Protein AF-A0A0L0UQY8-F1 (afdb_monomer_lite)

Secondary structure (DSSP, 8-state):
---STTSSSSS----------EEETTTTEEEEE--TTEEEEEEEE-TTSSEEEEEEPEE-STTS-EEEE-TTPEEEEEETTTTTTHHHHS-EEEESSS-TTEEET--

Radius of gyration: 18.21 Å; chains: 1; bounding box: 32×57×53 Å

Sequence (107 aa):
MLRFCRLIALVLLMTSWVAADTYDPKTRTTYFGCHKNVDAVCSDPESTGKLQTLRWAIRLHPGKRDYACPSATHPQCCDKGRYQDIDKVGGVIVKSGAVQYCHAGGQ

Organism: NCBI:txid1165861

pLDDT: mean 84.05, std 16.91, range [44.25, 97.38]

Foldseek 3Di:
DPPPPPPPPPPPPPPPPQPFWDADPVQRKTKAFADPQWFKWWWAADPVQFKIKIAGFDDPDPPGRITMDTPNTWIKTAHPPPPCCCVVVVIDMDTHDDDPRIDTGHD

Structure (mmCIF, N/CA/C/O backbone):
data_AF-A0A0L0UQY8-F1
#
_entry.id   AF-A0A0L0UQY8-F1
#
loop_
_atom_site.group_PDB
_atom_site.id
_atom_site.type_symbol
_atom_site.label_atom_id
_atom_site.label_alt_id
_atom_site.label_comp_id
_atom_site.label_asym_id
_atom_site.label_entity_id
_atom_site.label_seq_id
_atom_site.pdbx_PDB_ins_code
_atom_site.Cartn_x
_atom_site.Cartn_y
_atom_site.Cartn_z
_atom_site.occupancy
_atom_site.B_iso_or_equiv
_atom_site.auth_seq_id
_atom_site.auth_comp_id
_atom_site.auth_asym_id
_atom_site.auth_atom_id
_atom_site.pdbx_PDB_model_num
ATOM 1 N N . MET A 1 1 ? 7.884 -45.196 39.101 1.00 51.16 1 MET A N 1
ATOM 2 C CA . MET A 1 1 ? 8.416 -44.658 37.830 1.00 51.16 1 MET A CA 1
ATOM 3 C C . MET A 1 1 ? 7.290 -43.954 37.090 1.00 51.16 1 M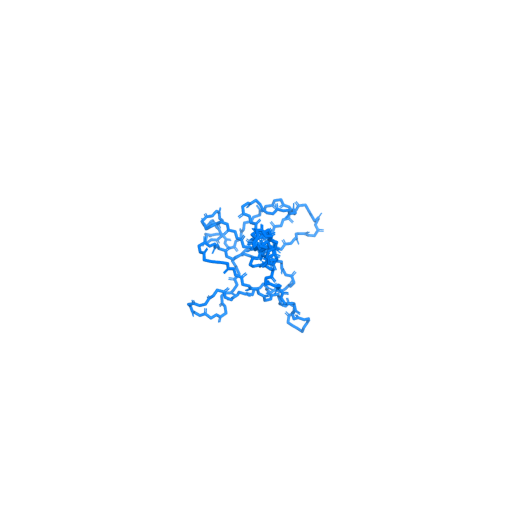ET A C 1
ATOM 5 O O . MET A 1 1 ? 6.450 -44.668 36.586 1.00 51.16 1 MET A O 1
ATOM 9 N N . LEU A 1 2 ? 7.196 -42.615 37.106 1.00 50.34 2 LEU A N 1
ATOM 10 C CA . LEU A 1 2 ? 6.346 -41.810 36.186 1.00 50.34 2 LEU A CA 1
ATOM 11 C C . LEU A 1 2 ? 6.488 -40.293 36.467 1.00 50.34 2 LEU A C 1
ATOM 13 O O . LEU A 1 2 ? 5.534 -39.529 36.390 1.00 50.34 2 LEU A O 1
ATOM 17 N N . ARG A 1 3 ? 7.692 -39.832 36.843 1.00 53.66 3 ARG A N 1
ATOM 18 C CA . ARG A 1 3 ? 7.969 -38.412 37.161 1.00 53.66 3 ARG A CA 1
ATOM 19 C C . ARG A 1 3 ? 8.717 -37.646 36.059 1.00 53.66 3 ARG A C 1
ATOM 21 O O . ARG A 1 3 ? 9.115 -36.514 36.291 1.00 53.66 3 ARG A O 1
ATOM 28 N N . PHE A 1 4 ? 8.870 -38.220 34.864 1.00 51.09 4 PHE A N 1
ATOM 29 C CA . PHE A 1 4 ? 9.647 -37.605 33.775 1.00 51.09 4 PHE A CA 1
ATOM 30 C C . PHE A 1 4 ? 8.817 -37.031 32.613 1.00 51.09 4 PHE A C 1
ATOM 32 O O . PHE A 1 4 ? 9.372 -36.383 31.735 1.00 51.09 4 PHE A O 1
ATOM 39 N N . CYS A 1 5 ? 7.489 -37.162 32.619 1.00 52.69 5 CYS A N 1
ATOM 40 C CA . CYS A 1 5 ? 6.652 -36.733 31.488 1.00 52.69 5 CYS A CA 1
ATOM 41 C C . CYS A 1 5 ? 6.050 -35.323 31.646 1.00 52.69 5 CYS A C 1
ATOM 43 O O . CYS A 1 5 ? 4.908 -35.103 31.256 1.00 52.69 5 CYS A O 1
ATOM 45 N N . ARG A 1 6 ? 6.760 -34.361 32.255 1.00 51.97 6 ARG A N 1
ATOM 46 C CA . ARG A 1 6 ? 6.273 -32.965 32.373 1.00 51.97 6 ARG A CA 1
ATOM 47 C C . ARG A 1 6 ? 7.132 -31.912 31.668 1.00 51.97 6 ARG A C 1
ATOM 49 O O . ARG A 1 6 ? 6.801 -30.737 31.737 1.00 51.97 6 ARG A O 1
ATOM 56 N N . LEU A 1 7 ? 8.185 -32.311 30.952 1.00 51.34 7 LEU A N 1
ATOM 57 C CA . LEU A 1 7 ? 9.122 -31.370 30.315 1.00 51.34 7 LEU A CA 1
ATOM 58 C C . LEU A 1 7 ? 8.974 -31.233 28.788 1.00 51.34 7 LEU A C 1
ATOM 60 O O . LEU A 1 7 ? 9.751 -30.514 28.176 1.00 51.34 7 LEU A O 1
ATOM 64 N N . ILE A 1 8 ? 7.964 -31.852 28.161 1.00 53.25 8 ILE A N 1
ATOM 65 C CA . ILE A 1 8 ? 7.744 -31.772 26.696 1.00 53.25 8 ILE A CA 1
ATOM 66 C C . ILE A 1 8 ? 6.603 -30.793 26.335 1.00 53.25 8 ILE A C 1
ATOM 68 O O . ILE A 1 8 ? 6.146 -30.729 25.204 1.00 53.25 8 ILE A O 1
ATOM 72 N N . ALA A 1 9 ? 6.135 -29.971 27.277 1.00 50.38 9 ALA A N 1
ATOM 73 C CA . ALA A 1 9 ? 5.098 -28.967 27.001 1.00 50.38 9 ALA A CA 1
ATOM 74 C 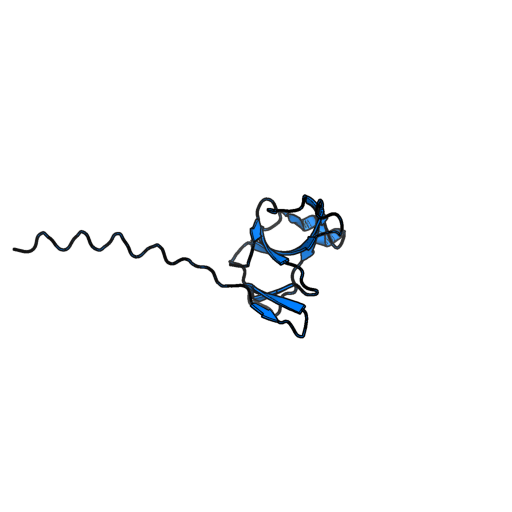C . ALA A 1 9 ? 5.658 -27.591 26.574 1.00 50.38 9 ALA A C 1
ATOM 76 O O . ALA A 1 9 ? 4.893 -26.642 26.444 1.00 50.38 9 ALA A O 1
ATOM 77 N N . LEU A 1 10 ? 6.978 -27.460 26.380 1.00 50.31 10 LEU A N 1
ATOM 78 C CA . LEU A 1 10 ? 7.662 -26.159 26.307 1.00 50.31 10 LEU A CA 1
ATOM 79 C C . LEU A 1 10 ? 8.315 -25.814 24.953 1.00 50.31 10 LEU A C 1
ATOM 81 O O . LEU A 1 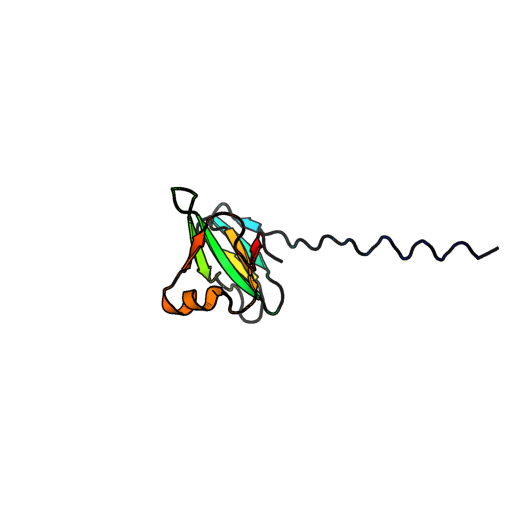10 ? 9.017 -24.815 24.880 1.00 50.31 10 LEU A O 1
ATOM 85 N N . VAL A 1 11 ? 8.095 -26.582 23.874 1.00 54.00 11 VAL A N 1
ATOM 86 C CA . VAL A 1 11 ? 8.826 -26.359 22.596 1.00 54.00 11 VAL A CA 1
ATOM 87 C C . VAL A 1 11 ? 7.927 -26.168 21.358 1.00 54.00 11 VAL A C 1
ATOM 89 O O . VAL A 1 11 ? 8.428 -25.869 20.282 1.00 54.00 11 VAL A O 1
ATOM 92 N N 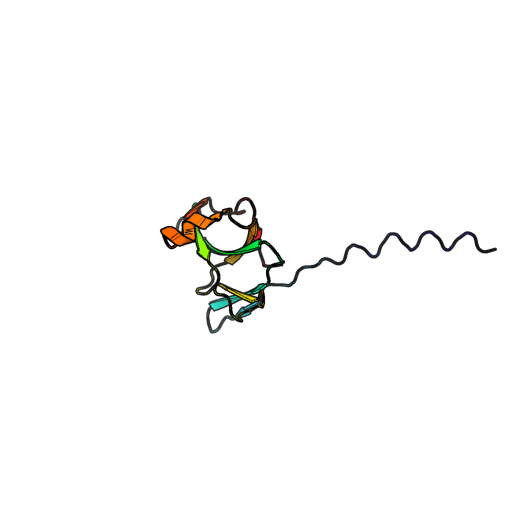. LEU A 1 12 ? 6.595 -26.255 21.465 1.00 50.09 12 LEU A N 1
ATOM 93 C CA . LEU A 1 12 ? 5.709 -26.198 20.282 1.00 50.09 12 LEU A CA 1
ATOM 94 C C . LEU A 1 12 ? 5.049 -24.835 19.988 1.00 50.09 12 LEU A C 1
ATOM 96 O O . LEU A 1 12 ? 4.217 -24.757 19.093 1.00 50.09 12 LEU A O 1
ATOM 100 N N . LEU A 1 13 ? 5.421 -23.748 20.672 1.00 49.62 13 LEU A N 1
ATOM 101 C CA . LEU A 1 13 ? 4.842 -22.408 20.433 1.00 49.62 13 LEU A CA 1
ATOM 102 C C . LEU A 1 13 ? 5.751 -21.474 19.616 1.00 49.62 13 LEU A C 1
ATOM 104 O O . LEU A 1 13 ? 5.723 -20.262 19.789 1.00 49.62 13 LEU A O 1
ATOM 108 N N . MET A 1 14 ? 6.539 -22.037 18.701 1.00 47.00 14 MET A N 1
ATOM 109 C CA . MET A 1 14 ? 7.247 -21.280 17.663 1.00 47.00 14 MET A CA 1
ATOM 110 C C . MET A 1 14 ? 6.716 -21.693 16.289 1.00 47.00 14 MET A C 1
ATOM 112 O O . MET A 1 14 ? 7.482 -22.033 15.392 1.00 47.00 14 MET A O 1
ATOM 116 N N . THR A 1 15 ? 5.392 -21.719 16.109 1.00 46.41 15 THR A N 1
ATOM 117 C CA . THR A 1 15 ? 4.842 -21.696 14.752 1.00 46.41 15 THR A CA 1
ATOM 118 C C . THR A 1 15 ? 5.078 -20.291 14.219 1.00 46.41 15 THR A C 1
ATOM 120 O O . THR A 1 15 ? 4.318 -19.370 14.513 1.00 46.41 15 THR A O 1
ATOM 123 N N . SER A 1 16 ? 6.186 -20.130 13.504 1.00 44.25 16 SER A N 1
ATOM 124 C CA . SER A 1 16 ? 6.479 -19.020 12.608 1.00 44.25 16 SER A CA 1
ATOM 125 C C . SER A 1 16 ? 5.295 -18.845 11.660 1.00 44.25 16 SER A C 1
ATOM 127 O O . SER A 1 16 ? 5.164 -19.516 10.639 1.00 44.25 16 SER A O 1
ATOM 129 N N . TRP A 1 17 ? 4.377 -17.980 12.073 1.00 45.53 17 TRP A N 1
ATOM 130 C CA . TRP A 1 17 ? 3.161 -17.645 11.357 1.00 45.53 17 TRP A CA 1
ATOM 131 C C . TRP A 1 17 ? 3.526 -16.593 10.315 1.00 45.53 17 TRP A C 1
ATOM 133 O O . TRP A 1 17 ? 3.349 -15.408 10.536 1.00 45.53 17 TRP A O 1
ATOM 143 N N . VAL A 1 18 ? 4.120 -17.036 9.209 1.00 48.03 18 VAL A N 1
ATOM 144 C CA . VAL A 1 18 ? 4.364 -16.193 8.036 1.00 48.03 18 VAL A CA 1
ATOM 145 C C . VAL A 1 18 ? 3.403 -16.687 6.968 1.00 48.03 18 VAL A C 1
ATOM 147 O O . VAL A 1 18 ? 3.666 -17.705 6.325 1.00 48.03 18 VAL A O 1
ATOM 150 N N . ALA A 1 19 ? 2.251 -16.033 6.804 1.00 53.91 19 ALA A N 1
ATOM 151 C CA . ALA A 1 19 ? 1.499 -16.242 5.572 1.00 53.91 19 ALA A CA 1
ATOM 152 C C . ALA A 1 19 ? 2.197 -15.425 4.492 1.00 53.91 19 ALA A C 1
ATOM 154 O O . ALA A 1 19 ? 2.021 -14.215 4.409 1.00 53.91 19 ALA A O 1
ATOM 155 N N . ALA A 1 20 ? 3.036 -16.117 3.725 1.00 61.94 20 ALA A N 1
ATOM 156 C CA . ALA A 1 20 ? 3.860 -15.525 2.690 1.00 61.94 20 ALA A CA 1
ATOM 157 C C . ALA A 1 20 ? 3.005 -14.756 1.677 1.00 61.94 20 ALA A C 1
ATOM 159 O O . ALA A 1 20 ? 1.999 -15.259 1.164 1.00 61.94 20 ALA A O 1
ATOM 160 N N . ASP A 1 21 ? 3.436 -13.541 1.370 1.00 80.25 21 ASP A N 1
ATOM 161 C CA . ASP A 1 21 ? 3.001 -12.838 0.185 1.00 80.25 21 ASP A CA 1
ATOM 162 C C . ASP A 1 21 ? 3.346 -13.649 -1.075 1.00 80.25 21 ASP A C 1
ATOM 164 O O . ASP A 1 21 ? 4.340 -14.371 -1.155 1.00 80.25 21 ASP A O 1
ATOM 168 N N . THR A 1 22 ? 2.471 -13.588 -2.075 1.00 88.38 22 THR A N 1
ATOM 169 C CA . THR A 1 22 ? 2.636 -14.320 -3.334 1.00 88.38 22 THR A CA 1
ATOM 170 C C . THR A 1 22 ? 2.712 -13.332 -4.484 1.00 88.38 22 THR A C 1
ATOM 172 O O . THR A 1 22 ? 1.743 -12.629 -4.769 1.00 88.38 22 THR A O 1
ATOM 175 N N . TYR A 1 23 ? 3.859 -13.282 -5.158 1.00 91.44 23 TYR A N 1
ATOM 176 C CA . TYR A 1 23 ? 4.068 -12.418 -6.316 1.00 91.44 23 TYR A CA 1
ATOM 177 C C . TYR A 1 23 ? 3.663 -13.115 -7.621 1.00 91.44 23 TYR A C 1
ATOM 179 O O . TYR A 1 23 ? 4.212 -14.163 -7.965 1.00 91.44 23 TYR A O 1
ATOM 187 N N . ASP A 1 24 ? 2.739 -12.514 -8.372 1.00 92.25 24 ASP A N 1
ATOM 188 C CA . ASP A 1 24 ? 2.415 -12.910 -9.743 1.00 92.25 24 ASP A CA 1
ATOM 189 C C . ASP A 1 24 ? 3.270 -12.105 -10.742 1.00 92.25 24 ASP A C 1
ATOM 191 O O . ASP A 1 24 ? 3.057 -10.897 -10.909 1.00 92.25 24 ASP A O 1
ATOM 195 N N . PRO A 1 25 ? 4.216 -12.746 -11.457 1.00 92.00 25 PRO A N 1
ATOM 196 C CA . PRO A 1 25 ? 5.072 -12.061 -12.417 1.00 92.00 25 PRO A CA 1
ATOM 197 C C . PRO A 1 25 ? 4.335 -11.595 -13.681 1.00 92.00 25 PRO A C 1
ATOM 199 O O . PRO A 1 25 ? 4.830 -10.690 -14.351 1.00 92.00 25 PRO A O 1
ATOM 202 N N . LYS A 1 26 ? 3.173 -12.172 -14.027 1.00 93.44 26 LYS A N 1
ATOM 203 C CA . LYS A 1 26 ? 2.416 -11.789 -15.232 1.00 93.44 26 LYS A CA 1
ATOM 204 C C . LYS A 1 26 ? 1.740 -10.438 -15.056 1.00 93.44 26 LYS A C 1
ATOM 206 O O . LYS A 1 26 ? 1.780 -9.609 -15.959 1.00 93.44 26 LYS A O 1
ATOM 211 N N . THR A 1 27 ? 1.126 -10.221 -13.897 1.00 92.06 27 THR A N 1
ATOM 212 C CA . THR A 1 27 ? 0.428 -8.968 -13.575 1.00 92.06 27 THR A CA 1
ATOM 213 C C . THR A 1 27 ? 1.289 -8.006 -12.765 1.00 92.06 27 THR A C 1
ATOM 215 O O . THR A 1 27 ? 0.897 -6.858 -12.569 1.00 92.06 27 THR A O 1
ATOM 218 N N . ARG A 1 28 ? 2.461 -8.461 -12.297 1.00 93.69 28 ARG A N 1
ATOM 219 C CA . ARG A 1 28 ? 3.327 -7.748 -11.350 1.00 93.69 28 ARG A CA 1
ATOM 220 C C . ARG A 1 28 ? 2.571 -7.371 -10.076 1.00 93.69 28 ARG A C 1
ATOM 222 O O . ARG A 1 28 ? 2.693 -6.247 -9.589 1.00 93.69 28 ARG A O 1
ATOM 229 N N . THR A 1 29 ? 1.770 -8.299 -9.560 1.00 94.94 29 THR A N 1
ATOM 230 C CA . THR A 1 29 ? 0.922 -8.077 -8.383 1.00 94.94 29 THR A CA 1
ATOM 231 C C . THR A 1 29 ? 1.384 -8.952 -7.237 1.00 94.94 29 THR A C 1
ATOM 233 O O . THR A 1 29 ? 1.517 -10.160 -7.397 1.00 94.94 29 THR A O 1
ATOM 236 N N . THR A 1 30 ? 1.569 -8.352 -6.069 1.00 94.12 30 THR A N 1
ATOM 237 C CA . THR A 1 30 ? 1.806 -9.084 -4.828 1.00 94.12 30 THR A CA 1
ATOM 238 C C . THR A 1 30 ? 0.487 -9.266 -4.092 1.00 94.12 30 THR A C 1
ATOM 240 O O . THR A 1 30 ? -0.177 -8.290 -3.742 1.00 94.12 30 THR A O 1
ATOM 243 N N . TYR A 1 31 ? 0.100 -10.514 -3.862 1.00 93.31 31 TYR A N 1
ATOM 244 C CA . TYR A 1 31 ? -1.084 -10.896 -3.104 1.00 93.31 31 TYR A CA 1
ATOM 245 C C . TYR A 1 31 ? -0.702 -11.215 -1.666 1.00 93.31 31 TYR A C 1
ATOM 247 O O . TYR A 1 31 ? 0.268 -11.930 -1.433 1.00 93.31 31 TYR A O 1
ATOM 255 N N . PHE A 1 32 ? -1.453 -10.697 -0.700 1.00 93.50 32 PHE A N 1
ATOM 256 C CA . PHE A 1 32 ? -1.125 -10.857 0.713 1.00 93.50 32 PHE A CA 1
ATOM 257 C C . PHE A 1 32 ? -2.365 -10.789 1.599 1.00 93.50 32 PHE A C 1
ATOM 259 O O . PHE A 1 32 ? -3.422 -10.305 1.194 1.00 93.50 32 PHE A O 1
ATOM 266 N N . GLY A 1 33 ? -2.231 -11.276 2.829 1.00 92.88 33 GLY A N 1
ATOM 267 C CA . GLY A 1 33 ? -3.244 -11.119 3.865 1.00 92.88 33 GLY A CA 1
ATOM 268 C C . GLY A 1 33 ? -2.771 -10.178 4.962 1.00 92.88 33 GLY A C 1
ATOM 269 O O . GLY A 1 33 ? -1.576 -10.021 5.162 1.00 92.88 33 GLY A O 1
ATOM 270 N N . CYS A 1 34 ? -3.699 -9.601 5.719 1.00 91.00 34 CYS A N 1
ATOM 271 C CA . CYS A 1 34 ? -3.371 -8.966 6.996 1.00 91.00 34 CYS A CA 1
ATOM 272 C C . CYS A 1 34 ? -4.302 -9.459 8.106 1.00 91.00 34 CYS A C 1
ATOM 274 O O . CYS A 1 34 ? -5.454 -9.834 7.857 1.00 91.00 34 CYS A O 1
ATOM 276 N N . HIS A 1 35 ? -3.829 -9.407 9.351 1.00 88.25 35 HIS A N 1
ATOM 277 C CA . HIS A 1 35 ? -4.623 -9.769 10.521 1.00 88.25 35 HIS A CA 1
ATOM 278 C C . HIS A 1 35 ? -5.857 -8.869 10.733 1.00 88.25 35 HIS A C 1
ATOM 280 O O . HIS A 1 35 ? -6.161 -7.921 9.996 1.00 88.25 35 HIS A O 1
ATOM 286 N N . LYS A 1 36 ? -6.649 -9.196 11.760 1.00 86.31 36 LYS A N 1
ATOM 287 C CA . LYS A 1 36 ? -7.735 -8.308 12.177 1.00 86.31 36 LYS A CA 1
ATOM 288 C C . LYS A 1 36 ? -7.185 -6.999 12.743 1.00 86.31 36 LYS A C 1
ATOM 290 O O . LYS A 1 36 ? -6.150 -7.000 13.390 1.00 86.31 36 LYS A O 1
ATOM 295 N N . ASN A 1 37 ? -7.939 -5.916 12.557 1.00 86.75 37 ASN A N 1
ATOM 296 C CA . ASN A 1 37 ? -7.654 -4.593 13.131 1.00 86.75 37 ASN A CA 1
ATOM 297 C C . ASN A 1 37 ? -6.319 -3.953 12.715 1.00 86.75 37 ASN A C 1
ATOM 299 O O . ASN A 1 37 ? -5.796 -3.124 13.450 1.00 86.75 37 ASN A O 1
ATOM 303 N N . VAL A 1 38 ? -5.823 -4.292 11.530 1.00 91.50 38 VAL A N 1
ATOM 304 C CA . VAL A 1 38 ? -4.743 -3.571 10.849 1.00 91.50 38 VAL A CA 1
ATOM 305 C C . VAL A 1 38 ? -5.257 -3.073 9.501 1.00 91.50 38 VAL A C 1
ATOM 307 O O . VAL A 1 38 ? -6.221 -3.636 8.959 1.00 91.50 38 VAL A O 1
ATOM 310 N N . ASP A 1 39 ? -4.614 -2.040 8.977 1.00 94.44 39 ASP A N 1
ATOM 311 C CA . ASP A 1 39 ? -4.851 -1.538 7.633 1.00 94.44 39 ASP A CA 1
ATOM 312 C C . ASP A 1 39 ? -3.783 -2.080 6.677 1.00 94.44 39 ASP A C 1
ATOM 314 O O . ASP A 1 39 ? -2.610 -2.193 7.028 1.00 94.44 39 ASP A O 1
ATOM 318 N N . ALA A 1 40 ? -4.198 -2.439 5.465 1.00 95.25 40 ALA A N 1
ATOM 319 C CA . ALA A 1 40 ? -3.306 -2.964 4.439 1.00 95.25 40 ALA A CA 1
ATOM 320 C C . ALA A 1 40 ? -2.911 -1.838 3.480 1.00 95.25 40 ALA A C 1
ATOM 322 O O . ALA A 1 40 ? -3.779 -1.238 2.839 1.00 95.25 40 ALA A O 1
ATOM 323 N N . VAL A 1 41 ? -1.612 -1.565 3.368 1.00 96.06 41 VAL A N 1
ATOM 324 C CA . VAL A 1 41 ? -1.058 -0.563 2.450 1.00 96.06 41 VAL A CA 1
ATOM 325 C C . VAL A 1 41 ? -0.005 -1.183 1.539 1.00 96.06 41 VAL A C 1
ATOM 327 O O . VAL A 1 41 ? 0.560 -2.235 1.826 1.00 96.06 41 VAL A O 1
ATOM 330 N N . CYS A 1 42 ? 0.246 -0.512 0.426 1.00 95.88 42 CYS A N 1
ATOM 331 C CA . CYS A 1 42 ? 1.308 -0.808 -0.513 1.00 95.88 42 CYS A CA 1
ATOM 332 C C . CYS A 1 42 ? 2.332 0.316 -0.452 1.00 95.88 42 CYS A C 1
ATOM 334 O O . CYS A 1 42 ? 1.965 1.488 -0.568 1.00 95.88 42 CYS A O 1
ATOM 336 N N . SER A 1 43 ? 3.599 -0.037 -0.270 1.00 95.44 43 SER A N 1
ATOM 337 C CA . SER A 1 43 ? 4.716 0.897 -0.331 1.00 95.44 43 SER A CA 1
ATOM 338 C C . SER A 1 43 ? 5.385 0.851 -1.700 1.00 95.44 43 SER A C 1
ATOM 340 O O . SER A 1 43 ? 5.797 -0.218 -2.157 1.00 95.44 43 SER A O 1
ATOM 342 N N . ASP A 1 44 ? 5.513 2.017 -2.322 1.00 94.69 44 ASP A N 1
ATOM 343 C CA . ASP A 1 44 ? 6.152 2.228 -3.620 1.00 94.69 44 ASP A CA 1
ATOM 344 C C . ASP A 1 44 ? 7.431 3.065 -3.442 1.00 94.69 44 ASP A C 1
ATOM 346 O O . ASP A 1 44 ? 7.327 4.259 -3.133 1.00 94.69 44 ASP A O 1
ATOM 350 N N . PRO A 1 45 ? 8.632 2.468 -3.544 1.00 91.62 45 PRO A N 1
ATOM 351 C CA . PRO A 1 45 ? 9.888 3.198 -3.420 1.00 91.62 45 PRO A CA 1
ATOM 352 C C . PRO A 1 45 ? 10.077 4.191 -4.572 1.00 91.62 45 PRO A C 1
ATOM 354 O O . PRO A 1 45 ? 9.966 3.838 -5.744 1.00 91.62 45 PRO A O 1
ATOM 357 N N . GLU A 1 46 ? 10.448 5.431 -4.259 1.00 90.69 46 GLU A N 1
ATOM 358 C CA . GLU A 1 46 ? 10.840 6.397 -5.286 1.00 90.69 46 GLU A CA 1
ATOM 359 C C . GLU A 1 46 ? 12.193 6.030 -5.915 1.00 90.69 46 GLU A C 1
ATOM 361 O O . GLU A 1 46 ? 13.017 5.333 -5.320 1.00 90.69 46 GLU A O 1
ATOM 366 N N . SER A 1 47 ? 12.479 6.582 -7.098 1.00 87.00 47 SER A N 1
ATOM 367 C CA . SER A 1 47 ? 13.706 6.310 -7.868 1.00 87.00 47 SER A CA 1
ATOM 368 C C . SER A 1 47 ? 15.006 6.573 -7.10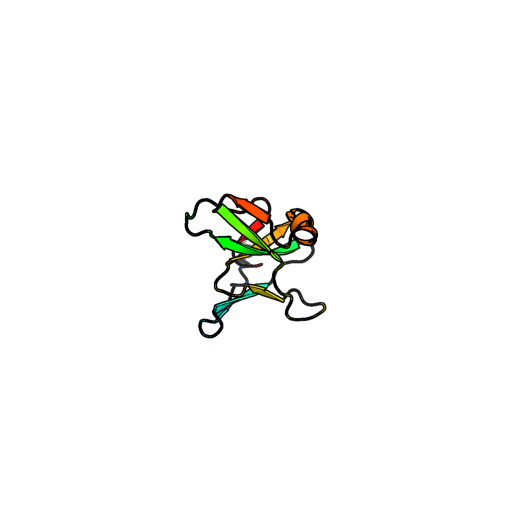2 1.00 87.00 47 SER A C 1
ATOM 370 O O . SER A 1 47 ? 16.017 5.920 -7.348 1.00 87.00 47 SER A O 1
ATOM 372 N N . THR A 1 48 ? 14.993 7.516 -6.157 1.00 87.62 48 THR A N 1
ATOM 373 C CA . THR A 1 48 ? 16.159 7.843 -5.321 1.00 87.62 48 THR A CA 1
ATOM 374 C C . THR A 1 48 ? 16.375 6.854 -4.175 1.00 87.62 48 THR A C 1
ATOM 376 O O . THR A 1 48 ? 17.410 6.911 -3.510 1.00 87.62 48 THR A O 1
ATOM 379 N N . GLY A 1 49 ? 15.393 5.994 -3.890 1.00 86.81 49 GLY A N 1
ATOM 380 C CA . GLY A 1 49 ? 15.411 5.027 -2.797 1.00 86.81 49 GLY A CA 1
ATOM 381 C C . GLY A 1 49 ? 15.343 5.636 -1.394 1.00 86.81 49 GLY A C 1
ATOM 382 O O . GLY A 1 49 ? 15.371 4.887 -0.423 1.00 86.81 49 GLY A O 1
ATOM 383 N N . LYS A 1 50 ? 15.245 6.966 -1.249 1.00 91.44 50 LYS A N 1
ATOM 384 C CA . LYS A 1 50 ? 15.207 7.654 0.059 1.00 91.44 50 LYS A CA 1
ATOM 385 C C . LYS A 1 50 ? 13.799 7.805 0.626 1.00 91.44 50 LYS A C 1
ATOM 387 O O . LYS A 1 50 ? 13.635 7.863 1.847 1.00 91.44 50 LYS A O 1
ATOM 392 N N . LEU A 1 51 ? 12.814 7.902 -0.257 1.00 95.44 51 LEU A N 1
ATOM 393 C CA . LEU A 1 51 ? 11.406 8.061 0.068 1.00 95.44 51 LEU A CA 1
ATOM 394 C C . LEU A 1 51 ? 10.592 6.952 -0.590 1.00 95.44 51 LEU A C 1
ATOM 396 O O . LEU A 1 51 ? 10.997 6.374 -1.600 1.00 95.44 51 LEU A O 1
ATOM 400 N N . GLN A 1 52 ? 9.435 6.683 -0.006 1.00 95.06 52 GLN A N 1
ATOM 401 C CA . GLN A 1 52 ? 8.447 5.764 -0.542 1.00 95.06 52 GLN A CA 1
ATOM 402 C C . GLN A 1 52 ? 7.049 6.337 -0.332 1.00 95.06 52 GLN A C 1
ATOM 404 O O . GLN A 1 52 ? 6.783 7.015 0.664 1.00 95.06 52 GLN A O 1
ATOM 409 N N . THR A 1 53 ? 6.148 6.049 -1.262 1.00 96.31 53 THR A N 1
ATOM 410 C CA . THR A 1 53 ? 4.741 6.434 -1.160 1.00 96.31 53 THR A CA 1
ATOM 411 C C . THR A 1 53 ? 3.923 5.258 -0.645 1.00 96.31 53 THR A C 1
ATOM 413 O O . THR A 1 53 ? 3.991 4.162 -1.195 1.00 96.31 53 THR A O 1
ATOM 416 N N . LEU A 1 54 ? 3.122 5.487 0.391 1.00 96.56 54 LEU A N 1
ATOM 417 C CA . LEU A 1 54 ? 2.136 4.537 0.895 1.00 96.56 54 LEU A CA 1
ATOM 418 C C . LEU A 1 54 ? 0.778 4.805 0.254 1.00 96.56 54 LEU A C 1
ATOM 420 O O . LEU A 1 54 ? 0.333 5.952 0.198 1.00 96.56 54 LEU A O 1
ATOM 424 N N . ARG A 1 55 ? 0.100 3.747 -0.188 1.00 97.38 55 ARG A N 1
ATOM 425 C CA . ARG A 1 55 ? -1.278 3.784 -0.704 1.00 97.38 55 ARG A CA 1
ATOM 426 C C . ARG A 1 55 ? -2.081 2.626 -0.144 1.00 97.38 55 ARG A C 1
ATOM 428 O O . ARG A 1 55 ? -1.500 1.613 0.225 1.00 97.38 55 ARG A O 1
ATOM 435 N N . TRP A 1 56 ? -3.404 2.730 -0.115 1.00 97.25 56 TRP A N 1
ATOM 436 C CA . TRP A 1 56 ? -4.231 1.595 0.288 1.00 97.25 56 TRP A CA 1
ATOM 437 C C . TRP A 1 56 ? -4.047 0.404 -0.648 1.00 97.25 56 TRP A C 1
ATOM 439 O O . TRP A 1 56 ? -4.027 0.557 -1.870 1.00 97.25 56 TRP A O 1
ATOM 449 N N . ALA A 1 57 ? -3.944 -0.786 -0.062 1.00 96.50 57 ALA A N 1
ATOM 450 C CA . ALA A 1 57 ? -3.964 -2.021 -0.823 1.00 96.50 57 ALA A CA 1
ATOM 451 C C . ALA A 1 57 ? -5.377 -2.321 -1.333 1.00 96.50 57 ALA A C 1
ATOM 453 O O . ALA A 1 57 ? -6.386 -1.978 -0.708 1.00 96.50 57 ALA A O 1
ATOM 454 N N . ILE A 1 58 ? -5.459 -3.008 -2.469 1.00 95.88 58 ILE A N 1
ATOM 455 C CA . ILE A 1 58 ? -6.740 -3.348 -3.087 1.00 95.88 58 ILE A CA 1
ATOM 456 C C . ILE A 1 58 ? -7.317 -4.562 -2.366 1.00 95.88 58 ILE A C 1
ATOM 458 O O . ILE A 1 58 ? -6.720 -5.634 -2.396 1.00 95.88 58 ILE A O 1
ATOM 462 N N . ARG A 1 59 ? -8.489 -4.425 -1.739 1.00 94.62 59 ARG A N 1
ATOM 463 C CA . ARG A 1 59 ? -9.212 -5.565 -1.156 1.00 94.62 59 ARG A CA 1
ATOM 464 C C . ARG A 1 59 ? -9.818 -6.420 -2.268 1.00 94.62 59 ARG A C 1
ATOM 466 O O . ARG A 1 59 ? -10.629 -5.926 -3.043 1.00 94.62 59 ARG A O 1
ATOM 473 N N . LEU A 1 60 ? -9.475 -7.705 -2.301 1.00 94.12 60 LEU A N 1
ATOM 474 C CA . LEU A 1 60 ? -9.922 -8.626 -3.355 1.00 94.12 60 LEU A CA 1
ATOM 475 C C . LEU A 1 60 ? -11.336 -9.156 -3.136 1.00 94.12 60 LEU A C 1
ATOM 477 O O . LEU A 1 60 ? -12.087 -9.348 -4.087 1.00 94.12 60 LEU A O 1
ATOM 481 N N . HIS A 1 61 ? -11.708 -9.391 -1.878 1.00 91.38 61 HIS A N 1
ATOM 482 C CA . HIS A 1 61 ? -13.008 -9.953 -1.533 1.00 91.38 61 HIS A CA 1
ATOM 483 C C . HIS A 1 61 ? -13.652 -9.156 -0.394 1.00 91.38 61 HIS A C 1
ATOM 485 O O . HIS A 1 61 ? -13.023 -8.964 0.656 1.00 91.38 61 HIS A O 1
ATOM 491 N N . PRO A 1 62 ? -14.916 -8.725 -0.542 1.00 88.62 62 PRO A N 1
ATOM 492 C CA . PRO A 1 62 ? -15.677 -8.155 0.562 1.00 88.62 62 PRO A CA 1
ATOM 493 C C . PRO A 1 62 ? -15.700 -9.107 1.766 1.00 88.62 62 PRO A C 1
ATOM 495 O O . PRO A 1 62 ? -15.863 -10.316 1.617 1.00 88.62 62 PRO A O 1
ATOM 498 N N . GLY A 1 63 ? -15.491 -8.574 2.971 1.00 84.31 63 GLY A N 1
ATOM 499 C CA . GLY A 1 63 ? -15.501 -9.354 4.215 1.00 84.31 63 GLY A CA 1
ATOM 500 C C . GLY A 1 63 ? -14.255 -10.213 4.483 1.00 84.31 63 GLY A C 1
ATOM 501 O O . GLY A 1 63 ? -14.016 -10.557 5.640 1.00 84.31 63 GLY A O 1
ATOM 502 N N . LYS A 1 64 ? -13.415 -10.500 3.478 1.00 88.19 64 LYS A N 1
ATOM 503 C CA . LYS A 1 64 ? -12.111 -11.159 3.683 1.00 88.19 64 LYS A CA 1
ATOM 504 C C . LYS A 1 64 ? -10.983 -10.145 3.772 1.00 88.19 64 LYS A C 1
ATOM 506 O O . LYS A 1 64 ? -11.148 -8.985 3.402 1.00 88.19 64 LYS A O 1
ATOM 511 N N . ARG A 1 65 ? -9.831 -10.577 4.278 1.00 89.31 65 ARG A N 1
ATOM 512 C CA . ARG A 1 65 ? -8.634 -9.744 4.473 1.00 89.31 65 ARG A CA 1
ATOM 513 C C . ARG A 1 65 ? -7.536 -10.111 3.480 1.00 89.31 65 ARG A C 1
ATOM 515 O O . ARG A 1 65 ? -6.370 -10.132 3.854 1.00 89.31 65 ARG A O 1
ATOM 522 N N . ASP A 1 66 ? -7.950 -10.393 2.248 1.00 91.25 66 ASP A N 1
ATOM 523 C CA . ASP A 1 66 ? -7.067 -10.692 1.126 1.00 91.25 66 ASP A CA 1
ATOM 524 C C . ASP A 1 66 ? -6.892 -9.408 0.316 1.00 91.25 66 ASP A C 1
ATOM 526 O O . ASP A 1 66 ? -7.879 -8.781 -0.098 1.00 91.25 66 ASP A O 1
ATOM 530 N N . TYR A 1 67 ? -5.644 -9.012 0.118 1.00 94.62 67 TYR A N 1
ATOM 531 C CA . TYR A 1 67 ? -5.266 -7.749 -0.488 1.00 94.62 67 TYR A CA 1
ATOM 532 C C . TYR A 1 67 ? -4.282 -7.957 -1.635 1.00 94.62 67 TYR A C 1
ATOM 534 O O . TYR A 1 67 ? -3.631 -8.996 -1.754 1.00 94.62 67 TYR A O 1
ATOM 542 N N . ALA A 1 68 ? -4.176 -6.937 -2.479 1.00 95.81 68 ALA A N 1
ATOM 543 C CA . ALA A 1 68 ? -3.247 -6.898 -3.589 1.00 95.81 68 ALA A CA 1
ATOM 544 C C . ALA A 1 68 ? -2.508 -5.561 -3.653 1.00 95.81 68 ALA A C 1
ATOM 546 O O . ALA A 1 68 ? -3.115 -4.491 -3.533 1.00 95.81 68 ALA A O 1
ATOM 547 N N . CYS A 1 69 ? -1.207 -5.658 -3.910 1.00 95.56 69 CYS A N 1
ATOM 548 C CA . CYS A 1 69 ? -0.330 -4.554 -4.257 1.00 95.56 69 CYS A CA 1
ATOM 549 C C . CYS A 1 69 ? 0.100 -4.692 -5.722 1.00 95.56 69 CYS A C 1
ATOM 551 O O . CYS A 1 69 ? 0.874 -5.593 -6.050 1.00 95.56 69 CYS A O 1
ATOM 553 N N . PRO A 1 70 ? -0.435 -3.862 -6.634 1.00 93.88 70 PRO A N 1
ATOM 554 C CA . PRO A 1 70 ? -0.083 -3.925 -8.048 1.00 93.88 70 PRO A CA 1
ATOM 555 C C . PRO A 1 70 ? 1.285 -3.281 -8.322 1.00 93.88 70 PRO A C 1
ATOM 557 O O . PRO A 1 70 ? 1.888 -2.647 -7.453 1.00 93.88 70 PRO A O 1
ATOM 560 N N . SER A 1 71 ? 1.750 -3.395 -9.566 1.00 91.75 71 SER A N 1
ATOM 561 C CA . SER A 1 71 ? 2.921 -2.673 -10.089 1.00 91.75 71 SER A CA 1
ATOM 562 C C . SER A 1 71 ? 4.237 -2.938 -9.347 1.00 91.75 71 SER A C 1
ATOM 564 O O . SER A 1 71 ? 5.108 -2.077 -9.315 1.00 91.75 71 SER A O 1
ATOM 566 N N . ALA A 1 72 ? 4.406 -4.138 -8.787 1.00 84.88 72 ALA A N 1
ATOM 567 C CA . ALA A 1 72 ? 5.555 -4.524 -7.965 1.00 84.88 72 ALA A CA 1
ATOM 568 C C . ALA A 1 72 ? 5.764 -3.654 -6.708 1.00 84.88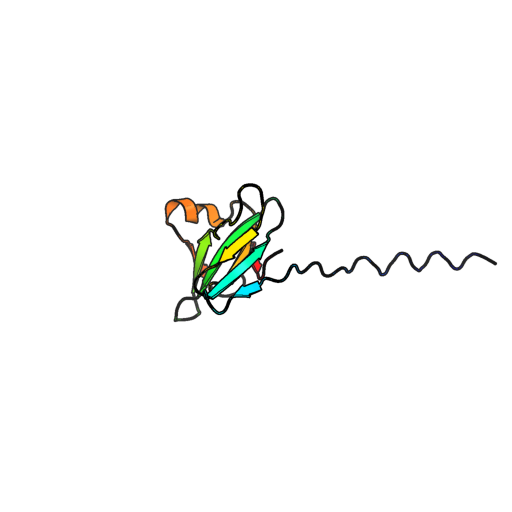 72 ALA A C 1
ATOM 570 O O . ALA A 1 72 ? 6.873 -3.585 -6.185 1.00 84.88 72 ALA A O 1
ATOM 571 N N . THR A 1 73 ? 4.703 -3.015 -6.209 1.00 92.31 73 THR A N 1
ATOM 572 C CA . THR A 1 73 ? 4.726 -2.355 -4.896 1.00 92.31 73 THR A CA 1
ATOM 573 C C . THR A 1 73 ? 4.712 -3.391 -3.770 1.00 92.31 73 THR A C 1
ATOM 575 O O . THR A 1 73 ? 4.261 -4.527 -3.947 1.00 92.31 73 THR A O 1
ATOM 578 N N . HIS A 1 74 ? 5.236 -3.016 -2.604 1.00 93.00 74 HIS A N 1
ATOM 579 C CA . HIS A 1 74 ? 5.474 -3.958 -1.512 1.00 93.00 74 HIS A CA 1
ATOM 580 C C . HIS A 1 74 ? 4.348 -3.930 -0.470 1.00 93.00 74 HIS A C 1
ATOM 582 O O . HIS A 1 74 ? 3.927 -2.843 -0.066 1.00 93.00 74 HIS A O 1
ATOM 588 N N . PRO A 1 75 ? 3.867 -5.096 -0.009 1.00 94.56 75 PRO A N 1
ATOM 589 C CA . PRO A 1 75 ? 2.790 -5.180 0.967 1.00 94.56 75 PRO A CA 1
ATOM 590 C C . PRO A 1 75 ? 3.246 -4.772 2.370 1.00 94.56 75 PRO A C 1
ATOM 592 O O . PRO A 1 75 ? 4.323 -5.155 2.835 1.00 94.56 75 PRO A O 1
ATOM 595 N N . GLN A 1 76 ? 2.382 -4.038 3.065 1.00 94.81 76 GLN A N 1
ATOM 596 C CA . GLN A 1 76 ? 2.571 -3.595 4.442 1.00 94.81 76 GLN A CA 1
ATOM 597 C C . GLN A 1 76 ? 1.259 -3.774 5.223 1.00 94.81 76 GLN A C 1
ATOM 599 O O . GLN A 1 76 ? 0.196 -3.325 4.785 1.00 94.81 76 GLN A O 1
ATOM 604 N N . CYS A 1 77 ? 1.328 -4.389 6.402 1.00 94.44 77 CYS A N 1
ATOM 605 C CA . CYS A 1 77 ? 0.224 -4.435 7.360 1.00 94.44 77 CYS A CA 1
ATOM 606 C C . CYS A 1 77 ? 0.513 -3.452 8.495 1.00 94.44 77 CYS A C 1
ATOM 608 O O . CYS A 1 77 ? 1.434 -3.671 9.278 1.00 94.44 77 CYS A O 1
ATOM 610 N N . CYS A 1 78 ? -0.259 -2.372 8.579 1.00 94.25 78 CYS A N 1
ATOM 611 C CA . CYS A 1 78 ? -0.024 -1.267 9.502 1.00 94.25 78 CYS A CA 1
ATOM 612 C C . CYS A 1 78 ? -1.072 -1.198 10.608 1.00 94.25 78 CYS A C 1
ATOM 614 O O . CYS A 1 78 ? -2.240 -1.519 10.388 1.00 94.25 78 CYS A O 1
ATOM 616 N N . ASP A 1 79 ? -0.686 -0.702 11.781 1.00 94.50 79 ASP A N 1
ATOM 617 C CA . ASP A 1 79 ? -1.625 -0.371 12.850 1.00 94.50 79 ASP A CA 1
ATOM 618 C C . ASP A 1 79 ? -2.787 0.465 12.299 1.00 94.50 79 ASP A C 1
ATOM 620 O O . ASP A 1 79 ? -2.593 1.475 11.608 1.00 94.50 79 ASP A O 1
ATOM 624 N N . LYS A 1 80 ? -4.013 0.050 12.628 1.00 94.38 80 LYS A N 1
ATOM 625 C CA . LYS A 1 80 ? -5.217 0.691 12.109 1.00 94.38 80 LYS A CA 1
ATOM 626 C C . LYS A 1 80 ? -5.241 2.183 12.437 1.00 94.38 80 LYS A C 1
ATOM 628 O O . LYS A 1 80 ? -5.100 2.587 13.590 1.00 94.38 80 LYS A O 1
ATOM 633 N N . GLY A 1 81 ? -5.496 2.995 11.420 1.00 94.75 81 GLY A N 1
ATOM 634 C CA . GLY A 1 81 ? -5.689 4.432 11.532 1.00 94.75 81 GLY A CA 1
ATOM 635 C C . GLY A 1 81 ? -4.420 5.277 11.433 1.00 94.75 81 GLY A C 1
ATOM 636 O O . GLY A 1 81 ? -4.530 6.495 11.339 1.00 94.75 81 GLY A O 1
ATOM 637 N N . ARG A 1 82 ? -3.222 4.675 11.417 1.00 96.06 82 ARG A N 1
ATOM 638 C CA . ARG A 1 82 ? -1.957 5.439 11.399 1.00 96.06 82 ARG A CA 1
ATOM 639 C C . ARG A 1 82 ? -1.750 6.263 10.136 1.00 96.06 82 ARG A C 1
ATOM 641 O O . ARG A 1 82 ? -1.153 7.330 10.208 1.00 96.06 82 ARG A O 1
ATOM 648 N N . TYR A 1 83 ? -2.256 5.774 9.008 1.00 95.62 83 TYR A N 1
ATOM 649 C CA . TYR A 1 83 ? -2.062 6.374 7.689 1.00 95.62 83 TYR A CA 1
ATOM 650 C C . TYR A 1 83 ? -3.384 6.810 7.040 1.00 95.62 83 TYR A C 1
ATOM 652 O O . TYR A 1 83 ? -3.500 6.830 5.820 1.00 95.62 83 TYR A O 1
ATOM 660 N N . GLN A 1 84 ? -4.384 7.188 7.846 1.00 95.81 84 GLN A N 1
ATOM 661 C CA . GLN A 1 84 ? -5.701 7.633 7.356 1.00 95.81 84 GLN A CA 1
ATOM 662 C C . GLN A 1 84 ? -5.650 8.827 6.401 1.00 95.81 84 GLN A C 1
ATOM 664 O O . GLN A 1 84 ? -6.564 9.013 5.606 1.00 95.81 84 GLN A O 1
ATOM 669 N N . ASP A 1 85 ? -4.585 9.627 6.421 1.00 95.81 85 ASP A N 1
ATOM 670 C CA . ASP A 1 85 ? -4.451 10.729 5.469 1.00 95.81 85 ASP A CA 1
ATOM 671 C C . ASP A 1 85 ? -4.384 10.254 4.006 1.00 95.81 85 ASP A C 1
ATOM 673 O O . ASP A 1 85 ? -4.735 11.028 3.115 1.00 95.81 85 ASP A O 1
ATOM 677 N N . ILE A 1 86 ? -4.067 8.976 3.743 1.00 96.69 86 ILE A N 1
ATOM 678 C CA . ILE A 1 86 ? -4.196 8.367 2.407 1.00 96.69 86 ILE A CA 1
ATOM 679 C C . ILE A 1 86 ? -5.624 8.539 1.857 1.00 96.69 86 ILE A C 1
ATOM 681 O O . ILE A 1 86 ? -5.769 8.798 0.664 1.00 96.69 86 ILE A O 1
ATOM 685 N N . ASP A 1 87 ? -6.663 8.490 2.701 1.00 94.62 87 ASP A N 1
ATOM 686 C CA . ASP A 1 87 ? -8.060 8.700 2.280 1.00 94.62 87 ASP A CA 1
ATOM 687 C C . ASP A 1 87 ? -8.295 10.092 1.677 1.00 94.62 87 ASP A C 1
ATOM 689 O O . ASP A 1 87 ? -9.194 10.275 0.858 1.00 94.62 87 ASP A O 1
ATOM 693 N N . LYS A 1 88 ? -7.494 11.085 2.078 1.00 94.81 88 LYS A N 1
ATOM 694 C CA . LYS A 1 88 ? -7.652 12.485 1.662 1.00 94.81 88 LYS A CA 1
ATOM 695 C C . LYS A 1 88 ? -6.816 12.820 0.436 1.00 94.81 88 LYS A C 1
ATOM 697 O O . LYS A 1 88 ? -7.272 13.558 -0.431 1.00 94.81 88 LYS A O 1
ATOM 702 N N . VAL A 1 89 ? -5.578 12.326 0.394 1.00 94.38 89 VAL A N 1
ATOM 703 C CA . VAL A 1 89 ? -4.579 12.735 -0.610 1.00 94.38 89 VAL A CA 1
ATOM 704 C C . VAL A 1 89 ? -4.229 11.636 -1.617 1.00 94.38 89 VAL A C 1
ATOM 706 O O . VAL A 1 89 ? -3.479 11.883 -2.556 1.00 94.38 89 VAL A O 1
ATOM 709 N N . GLY A 1 90 ? -4.753 10.419 -1.449 1.00 91.81 90 GLY A N 1
ATOM 710 C CA . GLY A 1 90 ? -4.511 9.279 -2.342 1.00 91.81 90 GLY A CA 1
ATOM 711 C C . GLY A 1 90 ? -3.154 8.590 -2.152 1.00 91.81 90 GLY A C 1
ATOM 712 O O . GLY A 1 90 ? -2.930 7.513 -2.706 1.00 91.81 90 GLY A O 1
ATOM 713 N N . GLY A 1 91 ? -2.259 9.169 -1.351 1.00 94.12 91 GLY A N 1
ATOM 714 C CA . GLY A 1 91 ? -1.009 8.548 -0.932 1.00 94.12 91 GLY A CA 1
ATOM 715 C C . GLY A 1 91 ? -0.200 9.435 0.009 1.00 94.12 91 GLY A C 1
ATOM 716 O O . GLY A 1 91 ? -0.291 10.658 -0.049 1.00 94.12 91 GLY A O 1
ATOM 717 N N . VAL A 1 92 ? 0.595 8.818 0.880 1.00 95.94 92 VAL A N 1
ATOM 718 C CA . VAL A 1 92 ? 1.420 9.525 1.872 1.00 95.94 92 VAL A CA 1
ATOM 719 C C . VAL A 1 92 ? 2.888 9.186 1.659 1.00 95.94 92 VAL A C 1
ATOM 721 O O . VAL A 1 92 ? 3.248 8.017 1.560 1.00 95.94 92 VAL A O 1
ATOM 724 N N . ILE A 1 93 ? 3.739 10.209 1.608 1.00 95.25 93 ILE A N 1
ATOM 725 C CA . ILE A 1 93 ? 5.186 10.047 1.444 1.00 95.25 93 ILE A CA 1
ATOM 726 C C . ILE A 1 93 ? 5.830 9.836 2.816 1.00 95.25 93 ILE A C 1
ATOM 728 O O . ILE A 1 93 ? 5.641 10.632 3.736 1.00 95.25 93 ILE A O 1
ATOM 732 N N . VAL A 1 94 ? 6.623 8.775 2.943 1.00 94.69 94 VAL A N 1
ATOM 733 C CA . VAL A 1 94 ? 7.406 8.450 4.141 1.00 94.69 94 VAL A CA 1
ATOM 734 C C . VAL A 1 94 ? 8.851 8.135 3.759 1.00 94.69 94 VAL A C 1
ATOM 736 O O . VAL A 1 94 ? 9.183 7.957 2.587 1.00 94.69 94 VAL A O 1
ATOM 739 N N . LYS A 1 95 ? 9.741 8.057 4.752 1.00 94.44 95 LYS A N 1
ATOM 740 C CA . LYS A 1 95 ? 11.116 7.592 4.521 1.00 94.44 95 LYS A CA 1
ATOM 741 C C . LYS A 1 95 ? 11.109 6.136 4.054 1.00 94.44 95 LYS A C 1
ATOM 743 O O . LYS A 1 95 ? 10.330 5.330 4.563 1.00 94.44 95 LYS A O 1
ATOM 748 N N . SER A 1 96 ? 11.991 5.806 3.117 1.00 89.75 96 SER A N 1
ATOM 749 C CA . SER A 1 96 ? 12.218 4.427 2.680 1.00 89.75 96 SER A CA 1
ATOM 750 C C . SER A 1 96 ? 12.725 3.529 3.806 1.00 89.75 96 SER A C 1
ATOM 752 O O . SER A 1 96 ? 13.325 4.000 4.774 1.00 89.75 96 SER A O 1
ATOM 754 N N . GLY A 1 97 ? 12.529 2.221 3.641 1.00 87.31 97 GLY A N 1
ATOM 755 C CA . GLY A 1 97 ? 12.901 1.199 4.617 1.00 87.31 97 GLY A CA 1
ATOM 756 C C . GLY A 1 97 ? 11.705 0.748 5.451 1.00 87.31 97 GLY A C 1
ATOM 757 O O . GLY A 1 97 ? 10.577 0.717 4.956 1.00 87.31 97 GLY A O 1
ATOM 758 N N . ALA A 1 98 ? 11.961 0.382 6.709 1.00 88.12 98 ALA A N 1
ATOM 759 C CA . ALA A 1 98 ? 10.916 -0.054 7.628 1.00 88.12 98 ALA A CA 1
ATOM 760 C C . ALA A 1 98 ? 9.898 1.074 7.856 1.00 88.12 98 ALA A C 1
ATOM 762 O O . ALA A 1 98 ? 10.230 2.132 8.396 1.00 88.12 98 ALA A O 1
ATOM 763 N N . VAL A 1 99 ? 8.657 0.838 7.434 1.00 92.12 99 VAL A N 1
ATOM 764 C CA . VAL A 1 99 ? 7.555 1.775 7.641 1.00 92.12 99 VAL A CA 1
ATOM 765 C C . VAL A 1 99 ? 7.125 1.688 9.103 1.00 92.12 99 VAL A C 1
ATOM 767 O O . VAL A 1 99 ? 6.857 0.607 9.626 1.00 92.12 99 VAL A O 1
ATOM 770 N N . GLN A 1 100 ? 7.098 2.828 9.788 1.00 93.12 100 GLN A N 1
ATOM 771 C CA . GLN A 1 100 ? 6.763 2.872 11.207 1.00 93.12 100 GLN A CA 1
ATOM 772 C C . GLN A 1 100 ? 5.339 2.348 11.446 1.00 93.12 100 GLN A C 1
ATOM 774 O O . GLN A 1 100 ? 4.425 2.673 10.700 1.00 93.12 100 GLN A O 1
ATOM 779 N N . TYR A 1 101 ? 5.139 1.563 12.507 1.00 93.38 101 TYR A N 1
ATOM 780 C CA . TYR A 1 101 ? 3.840 0.946 12.825 1.00 93.38 101 TYR A CA 1
ATOM 781 C C . TYR A 1 101 ? 3.332 -0.048 11.773 1.00 93.38 101 TYR A C 1
ATOM 783 O O . TYR A 1 101 ? 2.134 -0.318 11.731 1.00 93.38 101 TYR A O 1
ATOM 791 N N . CYS A 1 102 ? 4.217 -0.580 10.929 1.00 92.31 102 CYS A N 1
ATOM 792 C CA . CYS A 1 102 ? 3.871 -1.586 9.938 1.00 92.31 102 CYS A CA 1
ATOM 793 C C . CYS A 1 102 ? 4.790 -2.802 10.010 1.00 92.31 102 CYS A C 1
ATOM 795 O O . CYS A 1 102 ? 5.954 -2.715 10.402 1.00 92.31 102 CYS A O 1
ATOM 797 N N . HIS A 1 103 ? 4.249 -3.925 9.555 1.00 90.38 103 HIS A N 1
ATOM 798 C CA . HIS A 1 103 ? 4.971 -5.154 9.273 1.00 90.38 103 HIS A CA 1
ATOM 799 C C . HIS A 1 103 ? 4.992 -5.387 7.760 1.00 90.38 103 HIS A C 1
ATOM 801 O O . HIS A 1 103 ? 3.948 -5.332 7.103 1.00 90.38 103 HIS A O 1
ATOM 807 N N . ALA A 1 104 ? 6.182 -5.627 7.211 1.00 85.44 104 ALA A N 1
ATOM 808 C CA . ALA A 1 104 ? 6.357 -5.941 5.797 1.00 85.44 104 ALA A CA 1
ATOM 809 C C . ALA A 1 104 ? 6.007 -7.411 5.515 1.00 85.44 104 ALA A C 1
ATOM 811 O O . ALA A 1 104 ? 6.275 -8.268 6.354 1.00 85.44 104 ALA A O 1
ATOM 812 N N . GLY A 1 105 ? 5.478 -7.696 4.320 1.00 69.38 105 GLY A N 1
ATOM 813 C CA . GLY A 1 105 ? 5.322 -9.071 3.813 1.00 69.38 105 GLY A CA 1
ATOM 814 C C . GLY A 1 105 ? 3.949 -9.721 4.013 1.00 69.38 105 GLY A C 1
ATOM 815 O O . GLY A 1 105 ? 3.753 -10.849 3.579 1.00 69.38 105 GLY A O 1
ATOM 816 N N . GLY A 1 106 ? 2.974 -9.017 4.597 1.00 66.38 106 GLY A N 1
ATOM 817 C CA . GLY A 1 106 ? 1.680 -9.629 4.917 1.00 66.38 106 GLY A CA 1
ATOM 818 C C . GLY A 1 106 ? 1.742 -10.602 6.105 1.00 66.38 106 GLY A C 1
ATOM 819 O O . GLY A 1 106 ? 2.815 -11.077 6.443 1.00 66.38 106 GLY A O 1
ATOM 820 N N . GLN A 1 107 ? 0.571 -10.817 6.729 1.00 60.00 107 GLN A N 1
ATOM 821 C CA . GLN A 1 107 ? 0.304 -11.457 8.039 1.00 60.00 107 GLN A CA 1
ATOM 822 C C . GLN A 1 107 ? 1.400 -11.267 9.088 1.00 60.00 107 GLN A C 1
ATOM 824 O O . GLN A 1 107 ? 2.385 -12.031 9.087 1.00 60.00 107 GLN A O 1
#